Protein AF-A0A645CKH0-F1 (afdb_monomer)

Foldseek 3Di:
DLVVVCVVQPPNDFFEAEAEFWEKEWAFAADPVPRDTDDTDIATDHGDDCQAPNVVVVVVVPQKDKFQLVVQCVDVVSVVVLQFFGWGFQDDRYDHNDRVVGTDGDRRVVRGRMYIYHHYDYYDDDDDD

Organism: NCBI:txid1076179

InterPro domains:
  IPR007815 Erythromycin esterase [PF05139] (1-121)

Structure (mmCIF, N/CA/C/O backbone):
data_AF-A0A645CKH0-F1
#
_entry.id   AF-A0A645CKH0-F1
#
loop_
_atom_site.group_PDB
_atom_site.id
_atom_site.type_symbol
_atom_site.label_atom_id
_atom_site.label_alt_id
_atom_site.label_comp_id
_atom_site.label_asym_id
_atom_site.label_entity_id
_atom_site.label_seq_id
_atom_site.pdbx_PDB_ins_code
_atom_site.Cartn_x
_atom_site.Cartn_y
_atom_site.Cartn_z
_atom_site.occupancy
_atom_site.B_iso_or_equiv
_atom_site.auth_seq_id
_atom_site.auth_comp_id
_atom_site.auth_asym_id
_atom_site.auth_atom_id
_atom_site.pdbx_PDB_model_num
ATOM 1 N N . MET A 1 1 ? -14.171 -6.991 -7.971 1.00 86.50 1 MET A N 1
ATOM 2 C CA . MET A 1 1 ? -14.507 -8.264 -7.284 1.00 86.50 1 MET A CA 1
ATOM 3 C C . MET A 1 1 ? -14.814 -8.077 -5.799 1.00 86.50 1 MET A C 1
ATOM 5 O O . MET A 1 1 ? -15.857 -8.560 -5.378 1.00 86.50 1 MET A O 1
ATOM 9 N N . GLY A 1 2 ? -14.000 -7.339 -5.030 1.00 93.88 2 GLY A N 1
ATOM 10 C CA . GLY A 1 2 ? -14.203 -7.145 -3.580 1.00 93.88 2 GLY A CA 1
ATOM 11 C C . GLY A 1 2 ? -15.611 -6.700 -3.152 1.00 93.88 2 GLY A C 1
ATOM 12 O O . GLY A 1 2 ? -16.169 -7.289 -2.236 1.00 93.88 2 GLY A O 1
ATOM 13 N N . GLY A 1 3 ? -16.241 -5.756 -3.867 1.00 93.94 3 GLY A N 1
ATOM 14 C CA . GLY A 1 3 ? -17.613 -5.318 -3.554 1.00 93.94 3 GLY A CA 1
ATOM 15 C C . GLY A 1 3 ? -18.645 -6.455 -3.564 1.00 93.94 3 GLY A C 1
ATOM 16 O O . GLY A 1 3 ? -19.371 -6.632 -2.596 1.00 93.94 3 GLY A O 1
ATOM 17 N N . ARG A 1 4 ? -18.630 -7.313 -4.595 1.00 97.19 4 ARG A N 1
ATOM 18 C CA . ARG A 1 4 ? -19.527 -8.484 -4.676 1.00 97.19 4 ARG A CA 1
ATOM 19 C C . ARG A 1 4 ? -19.249 -9.508 -3.572 1.00 97.19 4 ARG A C 1
ATOM 21 O O . ARG A 1 4 ? -20.176 -10.142 -3.082 1.00 97.19 4 ARG A O 1
ATOM 28 N N . LEU A 1 5 ? -17.982 -9.674 -3.181 1.00 97.50 5 LEU A N 1
ATOM 29 C CA . LEU A 1 5 ? -17.611 -10.541 -2.058 1.00 97.50 5 LEU A CA 1
ATOM 30 C C . LEU A 1 5 ? -18.130 -9.977 -0.731 1.00 97.50 5 LEU A C 1
ATOM 32 O O . LEU A 1 5 ? -18.636 -10.740 0.089 1.00 97.50 5 LEU A O 1
ATOM 36 N N . LYS A 1 6 ? -18.068 -8.653 -0.537 1.00 96.12 6 LYS A N 1
ATOM 37 C CA . LYS A 1 6 ? -18.656 -7.995 0.635 1.00 96.12 6 LYS A CA 1
ATOM 38 C C . LYS A 1 6 ? -20.173 -8.157 0.664 1.00 96.12 6 LYS A C 1
ATOM 40 O O . LYS A 1 6 ? -20.697 -8.487 1.722 1.00 96.12 6 LYS A O 1
ATOM 45 N N . ASP A 1 7 ? -20.852 -8.014 -0.475 1.00 96.38 7 ASP A N 1
ATOM 46 C CA . ASP A 1 7 ? -22.302 -8.234 -0.577 1.00 96.38 7 ASP A CA 1
ATOM 47 C C . ASP A 1 7 ? -22.686 -9.672 -0.188 1.00 96.38 7 ASP A C 1
ATOM 49 O O . ASP A 1 7 ? -23.636 -9.886 0.561 1.00 96.38 7 ASP A O 1
ATOM 53 N N . LEU A 1 8 ? -21.930 -10.664 -0.673 1.00 98.06 8 LEU A N 1
ATOM 54 C CA . LEU A 1 8 ? -22.228 -12.083 -0.464 1.00 98.06 8 LEU A CA 1
ATOM 55 C C . LEU A 1 8 ? -21.925 -12.562 0.963 1.00 98.06 8 LEU A C 1
ATOM 57 O O . LEU A 1 8 ? -22.684 -13.341 1.538 1.00 98.06 8 LEU A O 1
ATOM 61 N N . TYR A 1 9 ? -20.795 -12.136 1.527 1.00 97.69 9 TYR A N 1
ATOM 62 C CA . TYR A 1 9 ? -20.272 -12.684 2.781 1.00 97.69 9 TYR A CA 1
ATOM 63 C C . TYR A 1 9 ? -20.410 -11.733 3.977 1.00 97.69 9 TYR A C 1
ATOM 65 O O . TYR A 1 9 ? -20.242 -12.164 5.121 1.00 97.69 9 TYR A O 1
ATOM 73 N N . GLY A 1 10 ? -20.726 -10.456 3.748 1.00 95.25 10 GLY A N 1
ATOM 74 C CA . GLY A 1 10 ? -20.938 -9.457 4.791 1.00 95.25 10 GLY A CA 1
ATOM 75 C C . GLY A 1 10 ? -19.768 -9.379 5.772 1.00 95.25 10 GLY A C 1
ATOM 76 O O . GLY A 1 10 ? -18.621 -9.147 5.392 1.00 95.25 10 GLY A O 1
ATOM 77 N N . SER A 1 11 ? -20.055 -9.606 7.056 1.00 95.12 11 SER A N 1
ATOM 78 C CA . SER A 1 11 ? -19.061 -9.586 8.137 1.00 95.12 11 SER A CA 1
ATOM 79 C C . SER A 1 11 ? -18.066 -10.751 8.112 1.00 95.12 11 SER A C 1
ATOM 81 O O . SER A 1 11 ? -17.062 -10.688 8.817 1.00 95.12 11 SER A O 1
ATOM 83 N N . LYS A 1 12 ? -18.313 -11.800 7.314 1.00 97.56 12 LYS A N 1
ATOM 84 C CA . LYS A 1 12 ? -17.372 -12.918 7.127 1.00 97.56 12 LYS A CA 1
ATOM 85 C C . LYS A 1 12 ? -16.272 -12.598 6.112 1.00 97.56 12 LYS A C 1
ATOM 87 O O . LYS A 1 12 ? -15.311 -13.353 6.016 1.00 97.56 12 LYS A O 1
ATOM 92 N N . TYR A 1 13 ? -16.409 -11.507 5.356 1.00 97.75 13 TYR A N 1
ATOM 93 C CA . TYR A 1 13 ? -15.385 -11.023 4.436 1.00 97.75 13 TYR A CA 1
ATOM 94 C C . TYR A 1 13 ? -14.661 -9.817 5.031 1.00 97.75 13 TYR A C 1
ATOM 96 O O . TYR A 1 13 ? -15.285 -8.803 5.366 1.00 97.75 13 TYR A O 1
ATOM 104 N N . TYR A 1 14 ? -13.341 -9.957 5.145 1.00 97.75 14 TYR A N 1
ATOM 105 C CA . TYR A 1 14 ? -12.427 -8.938 5.645 1.00 97.75 14 TYR A CA 1
ATOM 106 C C . TYR A 1 14 ? -11.468 -8.541 4.518 1.00 97.75 14 TYR A C 1
ATOM 108 O O . TYR A 1 14 ? -10.657 -9.352 4.071 1.00 97.75 14 TYR A O 1
ATOM 116 N N . SER A 1 15 ? -11.594 -7.310 4.030 1.00 97.88 15 SER A N 1
ATOM 117 C CA . SER A 1 15 ? -10.775 -6.765 2.947 1.00 97.88 15 SER A CA 1
ATOM 118 C C . SER A 1 15 ? -9.516 -6.113 3.517 1.00 97.88 15 SER A C 1
ATOM 120 O O . SER A 1 15 ? -9.608 -5.241 4.381 1.00 97.88 15 SER A O 1
ATOM 122 N N . ILE A 1 16 ? -8.343 -6.524 3.035 1.00 98.12 16 ILE A N 1
ATOM 123 C CA . ILE A 1 16 ? -7.052 -5.946 3.425 1.00 98.12 16 ILE A CA 1
ATOM 124 C C . ILE A 1 16 ? -6.479 -5.216 2.218 1.00 98.12 16 ILE A C 1
ATOM 126 O O . ILE A 1 16 ? -6.226 -5.835 1.186 1.00 98.12 16 ILE A O 1
ATOM 130 N N . GLY A 1 17 ? -6.283 -3.909 2.357 1.00 97.12 17 GLY A N 1
ATOM 131 C CA . GLY A 1 17 ? -5.542 -3.118 1.384 1.00 97.12 17 GLY A CA 1
ATOM 132 C C . GLY A 1 17 ? -4.035 -3.212 1.617 1.00 97.12 17 GLY A C 1
ATOM 133 O O . GLY A 1 17 ? -3.572 -3.605 2.692 1.00 97.12 17 GLY A O 1
ATOM 134 N N . PHE A 1 18 ? -3.271 -2.795 0.618 1.00 97.25 18 PHE A N 1
ATOM 135 C CA . PHE A 1 18 ? -1.819 -2.728 0.672 1.00 97.25 18 PHE A CA 1
ATOM 136 C C . PHE A 1 18 ? -1.357 -1.340 0.246 1.00 97.25 18 PHE A C 1
ATOM 138 O O . PHE A 1 18 ? -1.920 -0.767 -0.682 1.00 97.25 18 PHE A O 1
ATOM 145 N N . GLU A 1 19 ? -0.351 -0.809 0.930 1.00 97.56 19 GLU A N 1
ATOM 146 C CA . GLU A 1 19 ? 0.228 0.491 0.619 1.00 97.56 19 GLU A CA 1
ATOM 147 C C . GLU A 1 19 ? 1.728 0.499 0.936 1.00 97.56 19 GLU A C 1
ATOM 149 O O . GLU A 1 19 ? 2.175 -0.150 1.887 1.00 97.56 19 GLU A O 1
ATOM 154 N N . PHE A 1 20 ? 2.515 1.247 0.165 1.00 97.88 20 PHE A N 1
ATOM 155 C CA . PHE A 1 20 ? 3.950 1.391 0.409 1.00 97.88 20 PHE A CA 1
ATOM 156 C C . PHE A 1 20 ? 4.450 2.810 0.145 1.00 97.88 20 PHE A C 1
ATOM 158 O O . PHE A 1 20 ? 3.830 3.561 -0.600 1.00 97.88 20 PHE A O 1
ATOM 165 N N . TYR A 1 21 ? 5.560 3.195 0.781 1.00 98.06 21 TYR A N 1
ATOM 166 C CA . TYR A 1 21 ? 6.108 4.554 0.666 1.00 98.06 21 TYR A CA 1
ATOM 167 C C . TYR A 1 21 ? 7.299 4.678 -0.287 1.00 98.06 21 TYR A C 1
ATOM 169 O O . TYR A 1 21 ? 7.409 5.641 -1.036 1.00 98.06 21 TYR A O 1
ATOM 177 N N . SER A 1 22 ? 8.229 3.740 -0.270 1.00 98.06 22 SER A N 1
ATOM 178 C CA . SER A 1 22 ? 9.312 3.698 -1.244 1.00 98.06 22 SER A CA 1
ATOM 179 C C . SER A 1 22 ? 9.648 2.260 -1.582 1.00 98.06 22 SER A C 1
ATOM 181 O O . SER A 1 22 ? 9.099 1.316 -1.004 1.00 98.06 22 SER A O 1
ATOM 183 N N . GLY A 1 23 ? 10.542 2.079 -2.541 1.00 97.38 23 GLY A N 1
ATOM 184 C CA . GLY A 1 23 ? 11.041 0.769 -2.906 1.00 97.38 23 GLY A CA 1
ATOM 185 C C . GLY A 1 23 ? 10.879 0.459 -4.376 1.00 97.38 23 GLY A C 1
ATOM 186 O O . GLY A 1 23 ? 10.647 1.341 -5.201 1.00 97.38 23 GLY A O 1
ATOM 187 N N . SER A 1 24 ? 11.058 -0.817 -4.693 1.00 97.62 24 SER A N 1
ATOM 188 C CA . SER A 1 24 ? 11.047 -1.311 -6.064 1.00 97.62 24 SER A CA 1
ATOM 189 C C . SER A 1 24 ? 9.995 -2.388 -6.278 1.00 97.62 24 SER A C 1
ATOM 191 O O . SER A 1 24 ? 9.649 -3.133 -5.365 1.00 97.62 24 SER A O 1
ATOM 193 N N . PHE A 1 25 ? 9.501 -2.480 -7.507 1.00 97.12 25 PHE A N 1
ATOM 194 C CA . PHE A 1 25 ? 8.544 -3.489 -7.947 1.00 97.12 25 PHE A CA 1
ATOM 195 C C . PHE A 1 25 ? 8.759 -3.804 -9.429 1.00 97.12 25 PHE A C 1
ATOM 197 O O . PHE A 1 25 ? 9.327 -3.002 -10.170 1.00 97.12 25 PHE A O 1
ATOM 204 N N . ASN A 1 26 ? 8.298 -4.974 -9.867 1.00 96.94 26 ASN A N 1
ATOM 205 C CA . ASN A 1 26 ? 8.305 -5.340 -11.281 1.00 96.94 26 ASN A CA 1
ATOM 206 C C . ASN A 1 26 ? 6.947 -5.013 -11.900 1.00 96.94 26 ASN A C 1
ATOM 208 O O . ASN A 1 26 ? 5.915 -5.360 -11.324 1.00 96.94 26 ASN A O 1
ATOM 212 N N . ALA A 1 27 ? 6.946 -4.395 -13.078 1.00 96.00 27 ALA A N 1
ATOM 213 C CA . ALA A 1 27 ? 5.733 -4.157 -13.852 1.00 96.00 27 ALA A CA 1
ATOM 214 C C . ALA A 1 27 ? 6.027 -4.170 -15.355 1.00 96.00 27 ALA A C 1
ATOM 216 O O . ALA A 1 27 ? 7.160 -3.983 -15.799 1.00 96.00 27 ALA A O 1
ATOM 217 N N . LEU A 1 28 ? 4.986 -4.387 -16.154 1.00 95.44 28 LEU A N 1
ATOM 218 C CA . LEU A 1 28 ? 5.058 -4.243 -17.598 1.00 95.44 28 LEU A CA 1
ATOM 219 C C . LEU A 1 28 ? 5.143 -2.760 -17.949 1.00 95.44 28 LEU A C 1
ATOM 221 O O . LEU A 1 28 ? 4.235 -1.977 -17.652 1.00 95.44 28 LEU A O 1
ATOM 225 N N . LYS A 1 29 ? 6.231 -2.386 -18.613 1.00 94.06 29 LYS A N 1
ATOM 226 C CA . LYS A 1 29 ? 6.371 -1.078 -19.229 1.00 94.06 29 LYS A CA 1
ATOM 227 C C . LYS A 1 29 ? 5.499 -1.028 -20.474 1.00 94.06 29 LYS A C 1
ATOM 229 O O . LYS A 1 29 ? 5.621 -1.883 -21.353 1.00 94.06 29 LYS A O 1
ATOM 234 N N . ILE A 1 30 ? 4.642 -0.019 -20.553 1.00 90.06 30 ILE A N 1
ATOM 235 C CA . ILE A 1 30 ? 3.761 0.210 -21.701 1.00 90.06 30 ILE A CA 1
ATOM 236 C C . ILE A 1 30 ? 4.206 1.443 -22.485 1.00 90.06 30 ILE A C 1
ATOM 238 O O . ILE A 1 30 ? 4.632 2.438 -21.899 1.00 90.06 30 ILE A O 1
ATOM 242 N N . ASP A 1 31 ? 4.104 1.376 -23.810 1.00 85.75 31 ASP A N 1
ATOM 243 C CA . ASP A 1 31 ? 4.206 2.551 -24.671 1.00 85.75 31 ASP A CA 1
ATOM 244 C C . ASP A 1 31 ? 2.912 3.371 -24.535 1.00 85.75 31 ASP A C 1
ATOM 246 O O . ASP A 1 31 ? 1.847 2.877 -24.911 1.00 85.75 31 ASP A O 1
ATOM 250 N N . PRO A 1 32 ? 2.959 4.613 -24.028 1.00 82.31 32 PRO A N 1
ATOM 251 C CA . PRO A 1 32 ? 1.757 5.421 -23.859 1.00 82.31 32 PRO A CA 1
ATOM 252 C C . PRO A 1 32 ? 1.074 5.789 -25.187 1.00 82.31 32 PRO A C 1
ATOM 254 O O . PRO A 1 32 ? -0.121 6.075 -25.180 1.00 82.31 32 PRO A O 1
ATOM 257 N N . ALA A 1 33 ? 1.787 5.784 -26.320 1.00 87.12 33 ALA A N 1
ATOM 258 C CA . ALA A 1 33 ? 1.214 6.127 -27.621 1.00 87.12 33 ALA A CA 1
ATOM 259 C C . ALA A 1 33 ? 0.432 4.963 -28.248 1.00 87.12 33 ALA A C 1
ATOM 261 O O . ALA A 1 33 ? -0.580 5.182 -28.913 1.00 87.12 33 ALA A O 1
ATOM 262 N N . THR A 1 34 ? 0.895 3.728 -28.046 1.00 89.44 34 THR A N 1
ATOM 263 C CA . THR A 1 34 ? 0.332 2.528 -28.693 1.00 89.44 34 THR A CA 1
ATOM 264 C C . THR A 1 34 ? -0.351 1.572 -27.718 1.00 89.44 34 THR A C 1
ATOM 266 O O . THR A 1 34 ? -0.959 0.591 -28.144 1.00 89.44 34 THR A O 1
ATOM 269 N N . ASN A 1 35 ? -0.237 1.832 -26.413 1.00 83.62 35 ASN A N 1
ATOM 270 C CA . ASN A 1 35 ? -0.663 0.960 -25.318 1.00 83.62 35 ASN A CA 1
ATOM 271 C C . ASN A 1 35 ? -0.087 -0.470 -25.401 1.00 83.62 35 ASN A C 1
ATOM 273 O O . ASN A 1 35 ? -0.651 -1.416 -24.852 1.00 83.62 35 ASN A O 1
ATOM 277 N N . SER A 1 36 ? 1.027 -0.641 -26.118 1.00 89.38 36 SER A N 1
ATOM 278 C CA . SER A 1 36 ? 1.683 -1.935 -26.302 1.00 89.38 36 SER A CA 1
ATOM 279 C C . SER A 1 36 ? 2.697 -2.189 -25.191 1.00 89.38 36 SER A C 1
ATOM 281 O O . SER A 1 36 ? 3.363 -1.268 -24.717 1.00 89.38 36 SER A O 1
ATOM 283 N N . VAL A 1 37 ? 2.825 -3.451 -24.779 1.00 92.19 37 VAL A N 1
ATOM 284 C CA . VAL A 1 37 ? 3.835 -3.877 -23.803 1.00 92.19 37 VAL A CA 1
ATOM 285 C C . VAL A 1 37 ? 5.212 -3.836 -24.460 1.00 92.19 37 VAL A C 1
ATOM 287 O O . VAL A 1 37 ? 5.421 -4.450 -25.503 1.00 92.19 37 VAL A O 1
ATOM 290 N N . ILE A 1 38 ? 6.145 -3.126 -23.830 1.00 91.94 38 ILE A N 1
ATOM 291 C CA . ILE A 1 38 ? 7.535 -3.006 -24.274 1.00 91.94 38 ILE A CA 1
ATOM 292 C C . ILE A 1 38 ? 8.384 -4.100 -23.620 1.00 91.9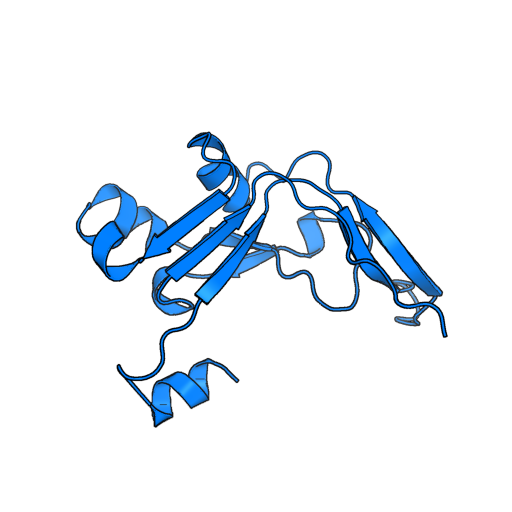4 38 ILE A C 1
ATOM 294 O O . ILE A 1 38 ? 9.084 -4.843 -24.303 1.00 91.94 38 ILE A O 1
ATOM 298 N N . SER A 1 39 ? 8.330 -4.192 -22.291 1.00 93.06 39 SER A N 1
ATOM 299 C CA . SER A 1 39 ? 9.183 -5.074 -21.489 1.00 93.06 39 SER A CA 1
ATOM 300 C C . SER A 1 39 ? 8.619 -5.269 -20.080 1.00 93.06 39 SER A C 1
ATOM 302 O O . SER A 1 39 ? 7.737 -4.528 -19.642 1.00 93.06 39 SER A O 1
ATOM 304 N N . LEU A 1 40 ? 9.131 -6.272 -19.364 1.00 94.00 40 LEU A N 1
ATOM 305 C CA . LEU A 1 40 ? 8.995 -6.374 -17.913 1.00 94.00 40 LEU A CA 1
ATOM 306 C C . LEU A 1 40 ? 10.196 -5.672 -17.275 1.00 94.00 40 LEU A C 1
ATOM 308 O O . LEU A 1 40 ? 11.316 -6.173 -17.374 1.00 94.00 40 LEU A O 1
ATOM 312 N N . ASP A 1 41 ? 9.950 -4.547 -16.610 1.00 95.69 41 ASP A N 1
ATOM 313 C CA . ASP A 1 41 ? 10.998 -3.719 -16.018 1.00 95.69 41 ASP A CA 1
ATOM 314 C C . ASP A 1 41 ? 10.860 -3.673 -14.493 1.00 95.69 41 ASP A C 1
ATOM 316 O O . ASP A 1 41 ? 9.765 -3.778 -13.929 1.00 95.69 41 ASP A O 1
ATOM 320 N N . LYS A 1 42 ? 11.999 -3.451 -13.831 1.00 96.19 42 LYS A N 1
ATOM 321 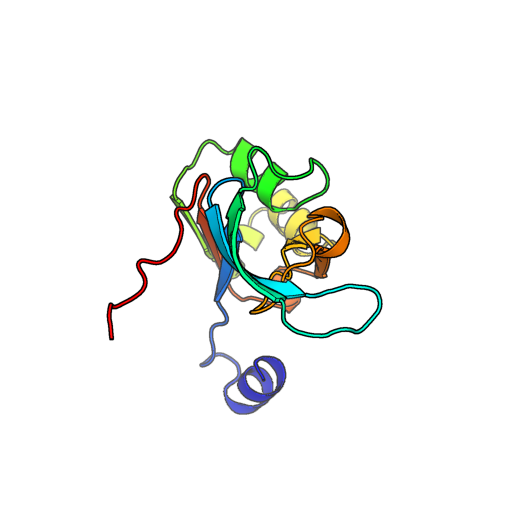C CA . LYS A 1 42 ? 12.029 -3.003 -12.442 1.00 96.19 42 LYS A CA 1
ATOM 322 C C . LYS A 1 42 ? 11.810 -1.495 -12.406 1.00 96.19 42 LYS A C 1
ATOM 324 O O . LYS A 1 42 ? 12.585 -0.744 -12.998 1.00 96.19 42 LYS A O 1
ATOM 329 N N . PHE A 1 43 ? 10.819 -1.064 -11.641 1.00 96.62 43 PHE A N 1
ATOM 330 C CA . PHE A 1 43 ? 10.593 0.336 -11.312 1.00 96.62 43 PHE A CA 1
ATOM 331 C C . PHE A 1 43 ? 10.946 0.602 -9.858 1.00 96.62 43 PHE A C 1
ATOM 333 O O . PHE A 1 43 ? 10.827 -0.284 -9.012 1.00 96.62 43 PHE A O 1
ATOM 340 N 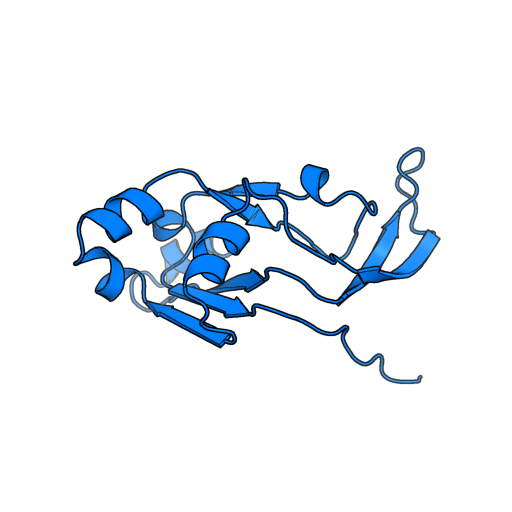N . THR A 1 44 ? 11.357 1.835 -9.579 1.00 97.12 44 THR A N 1
ATOM 341 C CA . THR A 1 44 ? 11.725 2.284 -8.239 1.00 97.12 44 THR A CA 1
ATOM 342 C C . THR A 1 44 ? 11.026 3.605 -7.945 1.00 97.12 44 THR A C 1
ATOM 344 O O . THR A 1 44 ? 11.096 4.539 -8.743 1.00 97.12 44 THR A O 1
ATOM 347 N N . ILE A 1 45 ? 10.356 3.673 -6.796 1.00 96.38 45 ILE A N 1
ATOM 348 C CA . ILE A 1 45 ? 9.869 4.909 -6.184 1.00 96.38 45 ILE A CA 1
ATOM 349 C C . ILE A 1 45 ? 10.816 5.217 -5.025 1.00 96.38 45 ILE A C 1
ATOM 351 O O . ILE A 1 45 ? 10.795 4.538 -4.000 1.00 96.38 45 ILE A O 1
ATOM 355 N N . GLU A 1 46 ? 11.670 6.226 -5.189 1.00 95.62 46 GLU A N 1
ATOM 356 C CA . GLU A 1 46 ? 12.638 6.631 -4.155 1.00 95.62 46 GLU A CA 1
ATOM 357 C C . GLU A 1 46 ? 11.938 7.223 -2.926 1.00 95.62 46 GLU 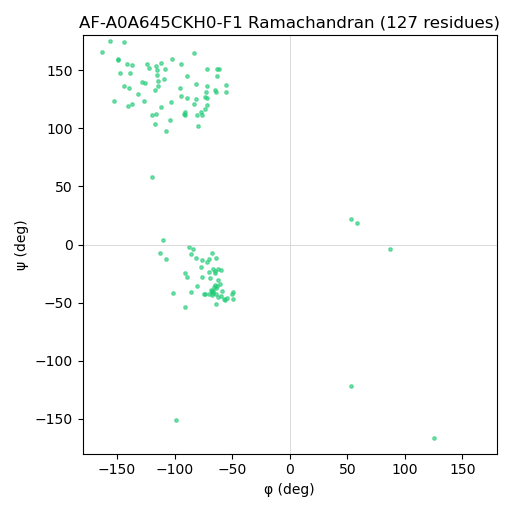A C 1
ATOM 359 O O . GLU A 1 46 ? 12.294 6.957 -1.776 1.00 95.62 46 GLU A O 1
ATOM 364 N N . LYS A 1 47 ? 10.907 8.030 -3.178 1.00 94.94 47 LYS A N 1
ATOM 365 C CA . LYS A 1 47 ? 10.108 8.706 -2.164 1.00 94.94 47 LYS A CA 1
ATOM 366 C C . LYS A 1 47 ? 8.713 8.941 -2.726 1.00 94.94 47 LYS A C 1
ATOM 368 O O . LYS A 1 47 ? 8.601 9.614 -3.746 1.00 94.94 47 LYS A O 1
ATOM 373 N N . CYS A 1 48 ? 7.687 8.448 -2.039 1.00 93.75 48 CYS A N 1
ATOM 374 C CA . CYS A 1 48 ? 6.311 8.686 -2.455 1.00 93.75 48 CYS A CA 1
ATOM 375 C C . CYS A 1 48 ? 5.956 10.179 -2.463 1.00 93.75 48 CYS A C 1
ATOM 377 O O . CYS A 1 48 ? 6.461 10.970 -1.651 1.00 93.75 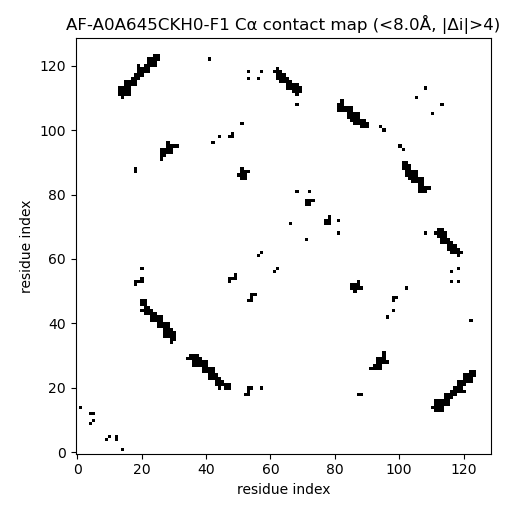48 CYS A O 1
ATOM 379 N N . ASN A 1 49 ? 5.025 10.552 -3.339 1.00 93.19 49 ASN A N 1
ATOM 380 C CA . ASN A 1 49 ? 4.415 11.875 -3.357 1.00 93.19 49 ASN A CA 1
ATOM 381 C C . ASN A 1 49 ? 3.794 12.234 -1.989 1.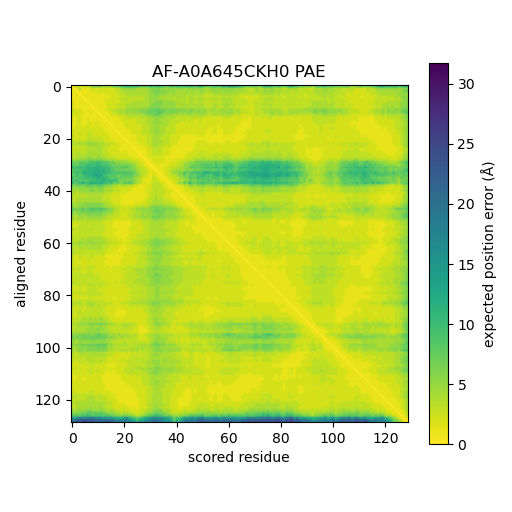00 93.19 49 ASN A C 1
ATOM 383 O O . ASN A 1 49 ? 3.085 11.445 -1.361 1.00 93.19 49 ASN A O 1
ATOM 387 N N . GLU A 1 50 ? 3.988 13.471 -1.526 1.00 93.75 50 GLU A N 1
ATOM 388 C CA . GLU A 1 50 ? 3.486 13.946 -0.223 1.00 93.75 50 GLU A CA 1
ATOM 389 C C . GLU A 1 50 ? 1.953 13.933 -0.103 1.00 93.75 50 GLU A C 1
ATOM 391 O O . GLU A 1 50 ? 1.414 13.903 1.005 1.00 93.75 50 GLU A O 1
ATOM 396 N N . LYS A 1 51 ? 1.237 13.937 -1.232 1.00 91.75 51 LYS A N 1
ATOM 397 C CA . LYS A 1 51 ? -0.230 13.843 -1.273 1.00 91.75 51 LYS A CA 1
ATOM 398 C C . LYS A 1 51 ? -0.748 12.423 -1.044 1.00 91.75 51 LYS A C 1
ATOM 400 O O . LYS A 1 51 ? -1.933 12.269 -0.736 1.00 91.75 51 LYS A O 1
ATOM 405 N N . ALA A 1 52 ? 0.098 11.411 -1.221 1.00 95.00 52 ALA A N 1
ATOM 406 C CA . ALA A 1 52 ? -0.289 10.020 -1.087 1.00 95.00 52 ALA A CA 1
ATOM 407 C C . ALA A 1 52 ? -0.536 9.639 0.374 1.00 95.00 52 ALA A C 1
ATOM 409 O O . ALA A 1 52 ? 0.093 10.148 1.307 1.00 95.00 52 ALA A O 1
ATOM 410 N N . PHE A 1 53 ? -1.421 8.671 0.581 1.00 97.06 53 PHE A N 1
ATOM 411 C CA . PHE A 1 53 ? -1.718 8.142 1.902 1.00 97.06 53 PHE A CA 1
ATOM 412 C C . PHE A 1 53 ? -0.489 7.484 2.534 1.00 97.06 53 PHE A C 1
ATOM 414 O O . PHE A 1 53 ? -0.248 7.651 3.730 1.00 97.06 53 PHE A O 1
ATOM 421 N N . ALA A 1 54 ? 0.334 6.831 1.711 1.00 97.38 54 ALA A N 1
ATOM 422 C CA . ALA A 1 54 ? 1.637 6.294 2.080 1.00 97.38 54 ALA A CA 1
ATOM 423 C C . ALA A 1 54 ? 2.526 7.310 2.818 1.00 97.38 54 ALA A C 1
ATOM 425 O O . ALA A 1 54 ? 3.147 6.960 3.818 1.00 97.38 54 ALA A O 1
ATOM 426 N N . SER A 1 55 ? 2.543 8.577 2.391 1.00 97.00 55 SER A N 1
ATOM 427 C CA . SER A 1 55 ? 3.322 9.639 3.047 1.00 97.00 55 SER A CA 1
ATOM 428 C C . SER A 1 55 ? 2.819 9.944 4.460 1.00 97.00 55 SER A C 1
ATOM 430 O O . SER A 1 55 ? 3.613 10.160 5.376 1.00 97.00 55 SER A O 1
ATOM 432 N N . VAL A 1 56 ? 1.501 9.889 4.681 1.00 96.06 56 VAL A N 1
ATOM 433 C CA . VAL A 1 56 ? 0.908 10.034 6.021 1.00 96.06 56 VAL A CA 1
ATOM 434 C C . VAL A 1 56 ? 1.281 8.852 6.916 1.00 96.06 56 VAL A C 1
ATOM 436 O O . VAL A 1 56 ? 1.602 9.049 8.087 1.00 96.06 56 VAL A O 1
ATOM 439 N N . LEU A 1 57 ? 1.257 7.633 6.373 1.00 97.12 57 LEU A N 1
ATOM 440 C CA . LEU A 1 57 ? 1.607 6.413 7.103 1.00 97.12 57 LEU A CA 1
ATOM 441 C C . LEU A 1 57 ? 3.102 6.364 7.440 1.00 97.12 57 LEU A C 1
ATOM 443 O O . LEU A 1 57 ? 3.463 6.020 8.565 1.00 97.12 57 LEU A O 1
ATOM 447 N N . ASN A 1 58 ? 3.966 6.798 6.523 1.00 97.81 58 ASN A N 1
ATOM 448 C CA . ASN A 1 58 ? 5.410 6.843 6.730 1.00 97.81 58 ASN A CA 1
ATOM 449 C C . ASN A 1 58 ? 5.819 7.785 7.877 1.00 97.81 58 ASN A C 1
ATOM 451 O O . ASN A 1 58 ? 6.771 7.497 8.598 1.00 97.81 58 ASN A O 1
ATOM 455 N N . ASN A 1 59 ? 5.054 8.854 8.128 1.00 96.25 59 ASN A N 1
ATOM 456 C CA . ASN A 1 59 ? 5.289 9.770 9.256 1.00 96.25 59 ASN A CA 1
ATOM 457 C C . ASN A 1 59 ? 5.121 9.116 10.639 1.00 96.25 59 ASN A C 1
ATOM 459 O O . ASN A 1 59 ? 5.475 9.721 11.650 1.00 96.25 59 ASN A O 1
ATOM 463 N N . THR A 1 60 ? 4.575 7.900 10.713 1.00 95.81 60 THR A N 1
ATOM 464 C CA . THR A 1 60 ? 4.535 7.127 11.963 1.00 95.81 60 THR A CA 1
ATOM 465 C C . THR A 1 60 ? 5.889 6.511 12.323 1.00 95.81 60 THR A C 1
ATOM 467 O O . THR A 1 60 ? 6.054 6.043 13.447 1.00 95.81 60 THR A O 1
ATOM 470 N N . SER A 1 61 ? 6.844 6.488 11.384 1.00 96.94 61 SER A N 1
ATOM 471 C CA . SER A 1 61 ? 8.140 5.808 11.508 1.00 96.94 61 SER A CA 1
ATOM 472 C C . SER A 1 61 ? 8.035 4.299 11.774 1.00 96.94 61 SER A C 1
ATOM 474 O O . SER A 1 61 ? 9.000 3.678 12.220 1.00 96.94 61 SER A O 1
ATOM 476 N N . ILE A 1 62 ? 6.876 3.693 11.493 1.00 97.75 62 ILE A N 1
ATOM 477 C CA . ILE A 1 62 ? 6.657 2.247 11.569 1.00 97.75 62 ILE A CA 1
ATOM 478 C C . ILE A 1 62 ? 6.964 1.650 10.186 1.00 97.75 62 ILE A C 1
ATOM 480 O O . ILE A 1 62 ? 6.235 1.938 9.237 1.00 97.75 62 ILE A O 1
ATOM 484 N N . PRO A 1 63 ? 8.013 0.819 10.036 1.00 97.56 63 PRO A N 1
ATOM 485 C CA . PRO A 1 63 ? 8.449 0.345 8.721 1.00 97.56 63 PRO A CA 1
ATOM 486 C C . PRO A 1 63 ? 7.554 -0.747 8.125 1.00 97.56 63 PRO A C 1
ATOM 488 O O . PRO A 1 63 ? 7.456 -0.875 6.911 1.00 97.56 63 PRO A O 1
ATOM 491 N N . LEU A 1 64 ? 6.902 -1.539 8.972 1.00 98.31 64 LEU A N 1
ATOM 492 C CA . LEU A 1 64 ? 5.938 -2.560 8.582 1.00 98.31 64 LEU A CA 1
ATOM 493 C C . LEU A 1 64 ? 4.803 -2.523 9.593 1.00 98.31 64 LEU A C 1
ATOM 495 O O . LEU A 1 64 ? 5.027 -2.725 10.788 1.00 98.31 64 LEU A O 1
ATOM 499 N N . GLY A 1 65 ? 3.596 -2.245 9.121 1.00 97.31 65 GLY A N 1
ATOM 500 C CA . GLY A 1 65 ? 2.440 -2.066 9.984 1.00 97.31 65 GLY A CA 1
ATOM 501 C C . GLY A 1 65 ? 1.194 -2.712 9.412 1.00 97.31 65 GLY A C 1
ATOM 502 O O . GLY A 1 65 ? 0.990 -2.738 8.203 1.00 97.31 65 GLY A O 1
ATOM 503 N N . PHE A 1 66 ? 0.335 -3.188 10.307 1.00 98.25 66 PHE A N 1
ATOM 504 C CA . PHE A 1 66 ? -1.046 -3.516 9.992 1.00 98.25 66 PHE A CA 1
ATOM 505 C C . PHE A 1 66 ? -1.966 -2.616 10.811 1.00 98.25 66 PHE A C 1
ATOM 507 O O . PHE A 1 66 ? -1.775 -2.454 12.018 1.00 98.25 66 PHE A O 1
ATOM 514 N N . ILE A 1 67 ? -2.967 -2.037 10.155 1.00 97.44 67 ILE A N 1
ATOM 515 C CA . ILE A 1 67 ? -3.960 -1.177 10.789 1.00 97.44 67 ILE A CA 1
ATOM 516 C C . ILE A 1 67 ? -5.334 -1.812 10.592 1.00 97.44 67 ILE A C 1
ATOM 518 O O . ILE A 1 67 ? -5.856 -1.819 9.482 1.00 97.44 67 ILE A O 1
ATOM 522 N N . ASP A 1 68 ? -5.938 -2.297 11.678 1.00 98.31 68 ASP A N 1
ATOM 523 C CA . ASP A 1 68 ? -7.356 -2.671 11.701 1.00 98.31 68 ASP A CA 1
ATOM 524 C C . ASP A 1 68 ? -8.213 -1.401 11.784 1.00 98.31 68 ASP A C 1
ATOM 526 O O . ASP A 1 68 ? -8.212 -0.703 12.806 1.00 98.31 68 ASP A O 1
ATOM 530 N N . PHE A 1 69 ? -8.957 -1.077 10.724 1.00 97.81 69 PHE A N 1
ATOM 531 C CA . PHE A 1 69 ? -9.700 0.183 10.660 1.00 97.81 69 PHE A CA 1
ATOM 532 C C . PHE A 1 69 ? -10.862 0.224 11.646 1.00 97.81 69 PHE A C 1
ATOM 534 O O . PHE A 1 69 ? -11.172 1.300 12.158 1.00 97.81 69 PHE A O 1
ATOM 541 N N . LYS A 1 70 ? -11.457 -0.923 11.995 1.00 96.25 70 LYS A N 1
ATOM 542 C CA . LYS A 1 70 ? -12.526 -0.984 13.002 1.00 96.25 70 LYS A CA 1
ATOM 543 C C . LYS A 1 70 ? -12.034 -0.524 14.375 1.00 96.25 70 LYS A C 1
ATOM 545 O O . LYS A 1 70 ? -12.712 0.253 15.050 1.00 96.25 70 LYS A O 1
ATOM 550 N N . SER A 1 71 ? -10.861 -0.987 14.797 1.00 98.00 71 SER A N 1
ATOM 551 C CA . SER A 1 71 ? -10.253 -0.575 16.064 1.00 98.00 71 SER A CA 1
ATOM 552 C C . SER A 1 71 ? -9.674 0.834 15.980 1.00 98.00 71 SER A C 1
ATOM 554 O O . SER A 1 71 ? -9.899 1.637 16.886 1.00 98.00 71 SER A O 1
ATOM 556 N N . ALA A 1 72 ? -8.995 1.171 14.882 1.00 97.25 72 ALA A N 1
ATOM 557 C CA . ALA A 1 72 ? -8.371 2.477 14.687 1.00 97.25 72 ALA A CA 1
ATOM 558 C C . ALA A 1 72 ? -9.398 3.624 14.626 1.00 97.25 72 ALA A C 1
ATOM 560 O O . ALA A 1 72 ? -9.175 4.691 15.203 1.00 97.25 72 ALA A O 1
ATOM 561 N N . ALA A 1 73 ? -10.566 3.397 14.014 1.00 97.69 73 ALA A N 1
ATOM 562 C CA . ALA A 1 73 ? -11.649 4.377 13.920 1.00 97.69 73 ALA A CA 1
ATOM 563 C C . ALA A 1 73 ? -12.318 4.707 15.269 1.00 97.69 73 ALA A C 1
ATOM 565 O O . ALA A 1 73 ? -13.102 5.652 15.347 1.00 97.69 73 ALA A O 1
ATOM 566 N N . LYS A 1 74 ? -11.984 4.002 16.360 1.00 98.31 74 LYS A N 1
ATOM 567 C CA . LYS A 1 74 ? -12.374 4.431 17.715 1.00 98.31 74 LYS A CA 1
ATOM 568 C C . LYS A 1 74 ? -11.703 5.751 18.111 1.00 98.31 74 LYS A C 1
ATOM 570 O O . LYS A 1 74 ? -12.241 6.477 18.941 1.00 98.31 74 LYS A O 1
ATOM 575 N N . ASN A 1 75 ? -10.556 6.091 17.511 1.00 98.25 75 ASN A N 1
ATOM 576 C CA . ASN A 1 75 ? -9.951 7.412 17.647 1.00 98.25 75 ASN A CA 1
ATOM 577 C C . ASN A 1 75 ? -10.602 8.396 16.647 1.00 98.25 75 ASN A C 1
ATOM 579 O O . ASN A 1 75 ? -10.481 8.187 15.438 1.00 98.25 75 ASN A O 1
ATOM 583 N N . PRO A 1 76 ? -11.224 9.507 17.093 1.00 98.06 76 PRO A N 1
ATOM 584 C CA . PRO A 1 76 ? -11.940 10.424 16.200 1.00 98.06 76 PRO A CA 1
ATOM 585 C C . PRO A 1 76 ? -11.077 11.064 15.104 1.00 98.06 76 PRO A C 1
ATOM 587 O O . PRO A 1 76 ? -11.562 11.294 13.995 1.00 98.06 76 PRO A O 1
ATOM 590 N N . LYS A 1 77 ? -9.794 11.342 15.384 1.00 97.62 77 LYS A N 1
ATOM 591 C CA . LYS A 1 77 ? -8.875 11.930 14.395 1.00 97.62 77 LYS A CA 1
ATOM 592 C C . LYS A 1 77 ? -8.543 10.922 13.297 1.00 97.62 77 LYS A C 1
ATOM 594 O O . LYS A 1 77 ? -8.573 11.272 12.119 1.00 97.62 77 LYS A O 1
ATOM 599 N N . VAL A 1 78 ? -8.293 9.673 13.686 1.00 97.38 78 VAL A N 1
ATOM 600 C CA . VAL A 1 78 ? -8.033 8.576 12.746 1.00 97.38 78 VAL A CA 1
ATOM 601 C C . VAL A 1 78 ? -9.290 8.254 11.945 1.00 97.38 78 VAL A C 1
ATOM 603 O O . VAL A 1 78 ? -9.222 8.161 10.726 1.00 97.38 78 VAL A O 1
ATOM 606 N N . ASN A 1 79 ? -10.457 8.196 12.590 1.00 98.19 79 ASN A N 1
ATOM 607 C CA . ASN A 1 79 ? -11.727 8.000 11.896 1.00 98.19 79 ASN A CA 1
ATOM 608 C C . ASN A 1 79 ? -11.954 9.066 10.820 1.00 98.19 79 ASN A C 1
ATOM 610 O O . ASN A 1 79 ? -12.260 8.731 9.681 1.00 98.19 79 ASN A O 1
ATOM 614 N N . LYS A 1 80 ? -11.749 10.350 11.149 1.00 98.00 80 LYS A N 1
ATOM 615 C CA . LYS A 1 80 ? -11.874 11.453 10.185 1.00 98.00 80 LYS A CA 1
ATOM 616 C C . LYS A 1 80 ? -10.915 11.296 9.002 1.00 98.00 80 LYS A C 1
ATOM 618 O O . LYS A 1 80 ? -11.312 11.571 7.873 1.00 98.00 80 LYS A O 1
ATOM 623 N N . LEU A 1 81 ? -9.679 10.857 9.250 1.00 96.81 81 LEU A N 1
ATOM 624 C CA . LEU A 1 81 ? -8.692 10.595 8.203 1.00 96.81 81 LEU A CA 1
ATOM 625 C C . LEU A 1 81 ? -9.146 9.450 7.282 1.00 96.81 81 LEU A C 1
ATOM 627 O O . LEU A 1 81 ? -9.197 9.636 6.070 1.00 96.81 81 LEU A O 1
ATOM 631 N N . LEU A 1 82 ? -9.536 8.305 7.851 1.00 97.56 82 LEU A N 1
ATOM 632 C CA . LEU A 1 82 ? -9.964 7.113 7.105 1.00 97.56 82 LEU A CA 1
ATOM 633 C C . LEU A 1 82 ? -11.319 7.289 6.396 1.00 97.56 82 LEU A C 1
ATOM 635 O O . LEU A 1 82 ? -11.601 6.597 5.419 1.00 97.56 82 LEU A O 1
ATOM 639 N N . ASN A 1 83 ? -12.160 8.214 6.871 1.00 97.31 83 ASN A N 1
ATOM 640 C CA . ASN A 1 83 ? -13.416 8.598 6.224 1.00 97.31 83 ASN A CA 1
ATOM 641 C C . ASN A 1 83 ? -13.257 9.707 5.171 1.00 97.31 83 ASN A C 1
ATOM 643 O O . ASN A 1 83 ? -14.247 10.084 4.546 1.00 97.31 83 ASN A O 1
ATOM 647 N N . ARG A 1 84 ? -12.064 10.259 4.953 1.00 97.25 84 ARG A N 1
ATOM 648 C CA . ARG A 1 84 ? -11.821 11.193 3.847 1.00 97.25 84 ARG A CA 1
ATOM 649 C C . ARG A 1 84 ? -11.273 10.430 2.644 1.00 97.25 84 ARG A C 1
ATOM 651 O O . ARG A 1 84 ? -10.658 9.383 2.812 1.00 97.25 84 ARG A O 1
ATOM 658 N N . GLY A 1 85 ? -11.469 10.979 1.446 1.00 97.69 85 GLY A N 1
ATOM 659 C CA . GLY A 1 85 ? -10.695 10.563 0.281 1.00 97.69 85 GLY A CA 1
ATOM 660 C C . GLY A 1 85 ? -9.193 10.700 0.550 1.00 97.69 85 GLY A C 1
ATOM 661 O O . GLY A 1 85 ? -8.745 11.741 1.045 1.00 97.69 85 GLY A O 1
ATOM 662 N N . GLN A 1 86 ? -8.447 9.646 0.248 1.00 97.56 86 GLN A N 1
ATOM 663 C CA . GLN A 1 86 ? -6.992 9.583 0.288 1.00 97.56 86 GLN A CA 1
ATOM 664 C C . GLN A 1 86 ? -6.492 9.116 -1.078 1.00 97.56 86 GLN A C 1
ATOM 666 O O . GLN A 1 86 ? -7.100 8.233 -1.679 1.00 97.56 86 GLN A O 1
ATOM 671 N N . TYR A 1 87 ? -5.407 9.713 -1.566 1.00 97.44 87 TYR A N 1
ATOM 672 C CA . TYR A 1 87 ? -4.738 9.228 -2.768 1.00 97.44 87 TYR A CA 1
ATOM 673 C C . TYR A 1 87 ? -3.926 7.991 -2.400 1.00 97.44 87 TYR A C 1
A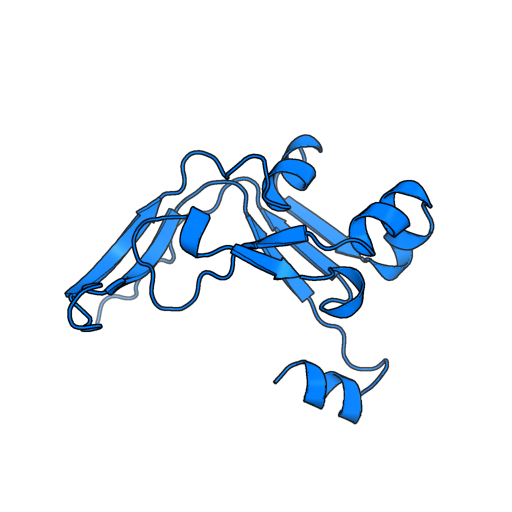TOM 675 O O . TYR A 1 87 ? -3.004 8.087 -1.595 1.00 97.44 87 TYR A O 1
ATOM 683 N N . MET A 1 88 ? -4.304 6.837 -2.932 1.00 97.06 88 MET A N 1
ATOM 684 C CA . MET A 1 88 ? -3.626 5.561 -2.702 1.00 97.06 88 MET A CA 1
ATOM 685 C C . MET A 1 88 ? -3.030 5.060 -4.010 1.00 97.06 88 MET A C 1
ATOM 687 O O . MET A 1 88 ? -3.573 5.362 -5.077 1.00 97.06 88 MET A O 1
ATOM 691 N N . HIS A 1 89 ? -1.926 4.317 -3.943 1.00 95.44 89 HIS A N 1
ATOM 692 C CA . HIS A 1 89 ? -1.341 3.744 -5.152 1.00 95.44 89 HIS A CA 1
ATOM 693 C C . HIS A 1 89 ? -2.303 2.735 -5.790 1.00 95.44 89 HIS A C 1
ATOM 695 O O . HIS A 1 89 ? -2.812 1.818 -5.148 1.00 95.44 89 HIS A O 1
ATOM 701 N N . PHE A 1 90 ? -2.498 2.883 -7.091 1.00 94.06 90 PHE A N 1
ATOM 702 C CA . PHE A 1 90 ? -3.222 1.980 -7.972 1.00 94.06 90 PHE A CA 1
ATOM 703 C C . PHE A 1 90 ? -2.267 1.472 -9.056 1.00 94.06 90 PHE A C 1
ATOM 705 O O . PHE A 1 90 ? -2.444 1.662 -10.259 1.00 94.06 90 PHE A O 1
ATOM 712 N N . ILE A 1 91 ? -1.188 0.846 -8.589 1.00 92.94 91 ILE A N 1
ATOM 713 C CA . ILE A 1 91 ? -0.163 0.244 -9.435 1.00 92.94 91 ILE A CA 1
ATOM 714 C C . ILE A 1 91 ? -0.551 -1.217 -9.666 1.00 92.94 91 ILE A C 1
ATOM 716 O O . ILE A 1 91 ? -0.578 -2.027 -8.739 1.00 92.94 91 ILE A O 1
ATOM 720 N N . GLY A 1 92 ? -0.901 -1.533 -10.912 1.00 90.12 92 GLY A N 1
ATOM 721 C CA . GLY A 1 92 ? -1.260 -2.880 -11.346 1.00 90.12 92 GLY A CA 1
ATOM 722 C C . GLY A 1 92 ? -0.105 -3.607 -12.033 1.00 90.12 92 GLY A C 1
ATOM 723 O O . GLY A 1 92 ? 1.068 -3.341 -11.792 1.00 90.12 92 GLY A O 1
ATOM 724 N N . ALA A 1 93 ? -0.450 -4.519 -12.945 1.00 92.44 93 ALA A N 1
ATOM 725 C CA . ALA A 1 93 ? 0.534 -5.261 -13.737 1.00 92.44 93 ALA A CA 1
ATOM 726 C C . ALA A 1 93 ? 1.324 -4.373 -14.715 1.00 92.44 93 ALA A C 1
ATOM 728 O O . ALA A 1 93 ? 2.396 -4.765 -15.164 1.00 92.44 93 ALA A O 1
ATOM 729 N N . THR A 1 94 ? 0.793 -3.200 -15.060 1.00 92.50 94 THR A N 1
ATOM 730 C CA . THR A 1 94 ? 1.394 -2.231 -15.981 1.00 92.50 94 THR A CA 1
ATOM 731 C C . THR A 1 94 ? 1.738 -0.944 -15.250 1.00 92.50 94 THR A C 1
ATOM 733 O O . THR A 1 94 ? 0.979 -0.509 -14.382 1.00 92.50 94 THR A O 1
ATOM 736 N N . TYR A 1 95 ? 2.827 -0.292 -15.653 1.00 91.94 95 TYR A N 1
ATOM 737 C CA . TYR A 1 95 ? 3.244 0.983 -15.081 1.00 91.94 95 TYR A CA 1
ATOM 738 C C . TYR A 1 95 ? 3.863 1.895 -16.146 1.00 91.94 95 TYR A C 1
ATOM 740 O O . TYR A 1 95 ? 4.657 1.455 -16.979 1.00 91.94 95 TYR A O 1
ATOM 748 N N . THR A 1 96 ? 3.492 3.178 -16.125 1.00 86.88 96 THR A N 1
ATOM 749 C CA . THR A 1 96 ? 3.950 4.184 -17.103 1.00 86.88 96 THR A CA 1
ATOM 750 C C . THR A 1 96 ? 5.284 4.826 -16.723 1.00 86.88 96 THR A C 1
ATOM 752 O O . THR A 1 96 ? 5.848 5.582 -17.510 1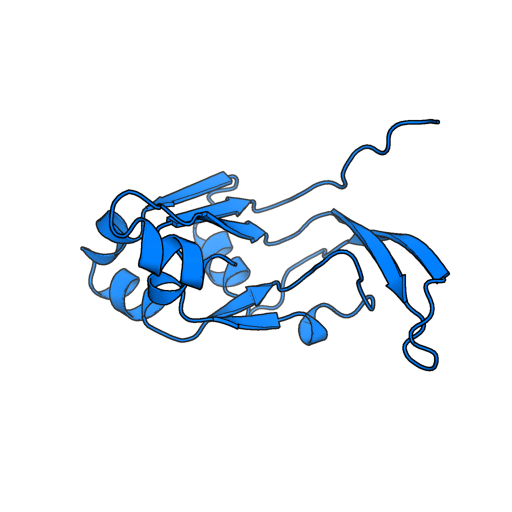.00 86.88 96 THR A O 1
ATOM 755 N N . GLY A 1 97 ? 5.800 4.549 -15.521 1.00 88.62 97 GLY A N 1
ATOM 756 C CA . GLY A 1 97 ? 6.987 5.213 -14.978 1.00 88.62 97 GLY A CA 1
ATOM 757 C C . GLY A 1 97 ? 6.688 6.516 -14.229 1.00 88.62 97 GLY A C 1
ATOM 758 O O . GLY A 1 97 ? 7.609 7.099 -13.666 1.00 88.62 97 GLY A O 1
ATOM 759 N N . VAL A 1 98 ? 5.430 6.973 -14.199 1.00 89.75 98 VAL A N 1
ATOM 760 C CA . VAL A 1 98 ? 5.029 8.241 -13.572 1.00 89.75 98 VAL A CA 1
ATOM 761 C C . VAL A 1 98 ? 4.079 7.973 -12.406 1.00 89.75 98 VAL A C 1
ATOM 763 O O . VAL A 1 98 ? 2.895 7.720 -12.615 1.00 89.75 98 VAL A O 1
ATOM 766 N N . GLU A 1 99 ? 4.591 8.068 -11.179 1.00 90.25 99 GLU A N 1
ATOM 767 C CA . GLU A 1 99 ? 3.856 7.753 -9.941 1.00 90.25 99 GLU A CA 1
ATOM 768 C C . GLU A 1 99 ? 2.533 8.524 -9.830 1.00 90.25 99 GLU A C 1
ATOM 770 O O . GLU A 1 99 ? 1.487 7.927 -9.581 1.00 90.25 99 GLU A O 1
ATOM 775 N N . ASP A 1 100 ? 2.549 9.829 -10.113 1.00 88.44 100 ASP A N 1
ATOM 776 C CA . ASP A 1 100 ? 1.376 10.707 -10.002 1.00 88.44 100 ASP A CA 1
ATOM 777 C C . ASP A 1 100 ? 0.190 10.277 -10.883 1.00 88.44 100 ASP A C 1
ATOM 779 O O . ASP A 1 100 ? -0.952 10.634 -10.597 1.00 88.44 100 ASP A O 1
ATOM 783 N N . GLN A 1 101 ? 0.440 9.500 -11.942 1.00 88.31 101 GLN A N 1
ATOM 784 C CA . GLN A 1 101 ? -0.602 8.960 -12.824 1.00 88.31 101 GLN A CA 1
ATOM 785 C C . GLN A 1 101 ? -1.229 7.670 -12.291 1.00 88.31 101 GLN A C 1
ATOM 787 O O . GLN A 1 101 ? -2.154 7.139 -12.901 1.00 88.31 101 GLN A O 1
ATOM 792 N N . THR A 1 102 ? -0.723 7.153 -11.175 1.00 89.69 102 THR A N 1
ATOM 793 C CA . THR A 1 102 ? -1.146 5.873 -10.602 1.00 89.69 102 THR A CA 1
ATOM 794 C C . THR A 1 102 ? -1.922 6.021 -9.313 1.00 89.69 102 THR A C 1
ATOM 796 O O . THR A 1 102 ? -2.282 5.017 -8.718 1.00 89.69 102 THR A O 1
ATOM 799 N N . PHE A 1 103 ? -2.218 7.239 -8.866 1.00 94.38 103 PHE A N 1
ATOM 800 C CA . PHE A 1 103 ? -3.049 7.420 -7.685 1.00 94.38 103 PHE A CA 1
ATOM 801 C C . PHE A 1 103 ? -4.535 7.311 -8.001 1.00 94.38 103 PHE A C 1
ATOM 803 O O . PHE A 1 103 ? -5.041 7.936 -8.932 1.00 94.38 103 PHE A O 1
ATOM 810 N N . GLU A 1 104 ? -5.259 6.627 -7.123 1.00 95.00 104 GLU A N 1
ATOM 811 C CA . GLU A 1 104 ? -6.712 6.696 -7.063 1.00 95.00 104 GLU A CA 1
ATOM 812 C C . GLU A 1 104 ? -7.175 7.334 -5.759 1.00 95.00 104 GLU A C 1
ATOM 814 O O . GLU A 1 104 ? -6.636 7.084 -4.680 1.00 95.00 104 GLU A O 1
ATOM 819 N N . LEU A 1 105 ? -8.222 8.157 -5.854 1.00 96.50 105 LEU A N 1
ATOM 820 C CA . LEU A 1 105 ? -8.878 8.708 -4.679 1.00 96.50 105 LEU A CA 1
ATOM 821 C C . LEU A 1 105 ? -9.821 7.657 -4.082 1.00 96.50 105 LEU A C 1
ATOM 823 O O . LEU A 1 105 ? -10.940 7.457 -4.557 1.00 96.50 105 LEU A O 1
ATOM 827 N N . GLN A 1 106 ? -9.380 7.020 -3.005 1.00 96.00 106 GLN A N 1
ATOM 828 C CA . GLN A 1 106 ? -10.122 5.973 -2.307 1.00 96.00 106 GLN A CA 1
ATOM 829 C C . GLN A 1 106 ? -10.573 6.457 -0.930 1.00 96.00 106 GLN A C 1
ATOM 831 O O . GLN A 1 106 ? -10.004 7.389 -0.363 1.00 96.00 106 GLN A O 1
ATOM 836 N N . LYS A 1 107 ? -11.631 5.853 -0.382 1.00 97.25 107 LYS A N 1
ATOM 837 C CA . LYS A 1 107 ? -12.092 6.132 0.985 1.00 97.25 107 LYS A CA 1
ATOM 838 C C . LYS A 1 107 ? -11.728 4.912 1.833 1.00 97.25 107 LYS A C 1
ATOM 840 O O . LYS A 1 107 ? -12.502 3.955 1.821 1.00 97.25 107 LYS A O 1
ATOM 845 N N . PRO A 1 108 ? -10.605 4.923 2.581 1.00 97.25 108 PRO A N 1
ATOM 846 C CA . PRO A 1 108 ? -10.035 3.708 3.166 1.00 97.25 108 PRO A CA 1
ATOM 847 C C . PRO A 1 108 ? -11.037 2.838 3.930 1.00 97.25 108 PRO A C 1
ATOM 849 O O . PRO A 1 108 ? -11.116 1.644 3.679 1.00 97.25 108 PRO A O 1
ATOM 852 N N . ILE A 1 109 ? -11.865 3.436 4.795 1.00 96.12 109 ILE A N 1
ATOM 853 C CA . ILE A 1 109 ? -12.835 2.694 5.623 1.00 96.12 109 ILE A CA 1
ATOM 854 C C . ILE A 1 109 ? -14.037 2.128 4.845 1.00 96.12 109 ILE A C 1
ATOM 856 O O . ILE A 1 109 ? -14.795 1.321 5.375 1.00 96.12 109 ILE A O 1
ATOM 860 N N . ARG A 1 110 ? -14.271 2.600 3.615 1.00 95.25 110 ARG A N 1
ATOM 861 C CA . ARG A 1 110 ? -15.288 2.044 2.710 1.00 95.25 110 ARG A CA 1
ATOM 862 C C . ARG A 1 110 ? -14.711 0.869 1.925 1.00 95.25 110 ARG A C 1
ATOM 864 O O . ARG A 1 110 ? -15.414 -0.112 1.712 1.00 95.25 110 ARG A O 1
ATOM 871 N N . ASP A 1 111 ? -13.468 1.011 1.474 1.00 95.56 111 ASP A N 1
ATOM 872 C CA . ASP A 1 111 ? -12.856 0.113 0.494 1.00 95.56 111 ASP A CA 1
ATOM 873 C C . ASP A 1 111 ? -12.149 -1.086 1.163 1.00 95.56 111 ASP A C 1
ATOM 875 O O . ASP A 1 111 ? -12.107 -2.183 0.595 1.00 95.56 111 ASP A O 1
ATOM 879 N N . TYR A 1 112 ? -11.675 -0.917 2.404 1.00 97.75 112 TYR A N 1
ATOM 880 C CA . TYR A 1 112 ? -10.965 -1.943 3.170 1.00 97.75 112 TYR A CA 1
ATOM 881 C C . TYR A 1 112 ? -11.426 -1.997 4.634 1.00 97.75 112 TYR A C 1
ATOM 883 O O . TYR A 1 112 ? -11.892 -1.009 5.202 1.00 97.75 112 TYR A O 1
ATOM 891 N N . ASP A 1 113 ? -11.269 -3.161 5.263 1.00 98.19 113 ASP A N 1
ATOM 892 C CA . ASP A 1 113 ? -11.461 -3.359 6.705 1.00 98.19 113 ASP A CA 1
ATOM 893 C C . ASP A 1 113 ? -10.138 -3.145 7.478 1.00 98.19 113 ASP A C 1
ATOM 895 O O . ASP A 1 113 ? -10.150 -2.753 8.648 1.00 98.19 113 ASP A O 1
ATOM 899 N N . GLY A 1 114 ? -8.997 -3.329 6.809 1.00 98.38 114 GLY A N 1
ATOM 900 C CA . GLY A 1 114 ? -7.670 -2.994 7.317 1.00 98.38 114 GLY A CA 1
ATOM 901 C C . GLY A 1 114 ? -6.652 -2.759 6.201 1.00 98.38 114 GLY A C 1
ATOM 902 O O . GLY A 1 114 ? -6.947 -2.946 5.021 1.00 98.38 114 GLY A O 1
ATOM 903 N N . LEU A 1 115 ? -5.442 -2.344 6.569 1.00 98.56 115 LEU A N 1
ATOM 904 C CA . LEU A 1 115 ? -4.373 -2.010 5.625 1.00 98.56 115 LEU A CA 1
ATOM 905 C C . LEU A 1 115 ? -3.027 -2.524 6.124 1.00 98.56 115 LEU A C 1
ATOM 907 O O . LEU A 1 115 ? -2.688 -2.321 7.291 1.00 98.56 115 LEU A O 1
ATOM 911 N N . ILE A 1 116 ? -2.252 -3.138 5.232 1.00 98.62 116 ILE A N 1
ATOM 912 C CA . ILE A 1 116 ? -0.825 -3.393 5.437 1.00 98.62 116 ILE A CA 1
ATOM 913 C C . ILE A 1 116 ? -0.037 -2.249 4.801 1.00 98.62 116 ILE A C 1
ATOM 915 O O . ILE A 1 116 ? -0.235 -1.935 3.630 1.00 98.62 116 ILE A O 1
ATOM 919 N N . PHE A 1 117 ? 0.864 -1.654 5.576 1.00 98.56 117 PHE A N 1
ATOM 920 C CA . PHE A 1 117 ? 1.793 -0.628 5.125 1.00 98.56 117 PHE A CA 1
ATOM 921 C C . PHE A 1 117 ? 3.234 -1.132 5.200 1.00 98.56 117 PHE A C 1
ATOM 923 O O . PHE A 1 117 ? 3.625 -1.714 6.215 1.00 98.56 117 PHE A O 1
ATOM 930 N N . ILE A 1 118 ? 4.020 -0.859 4.158 1.00 98.62 118 ILE A N 1
ATOM 931 C CA . ILE A 1 118 ? 5.464 -1.118 4.122 1.00 98.62 118 ILE A CA 1
ATOM 932 C C . ILE A 1 118 ? 6.203 0.165 3.736 1.00 98.62 118 ILE A C 1
ATOM 934 O O . ILE A 1 118 ? 5.962 0.737 2.677 1.00 98.62 118 ILE A O 1
ATOM 938 N N . SER A 1 119 ? 7.141 0.621 4.562 1.00 98.44 119 SER A N 1
ATOM 939 C CA . SER A 1 119 ? 7.890 1.845 4.272 1.00 98.44 119 SER A CA 1
ATOM 940 C C . SER A 1 119 ? 8.805 1.693 3.060 1.00 98.44 119 SER A C 1
ATOM 942 O O . SER A 1 119 ? 8.879 2.610 2.251 1.00 98.44 119 SER A O 1
ATOM 944 N N . ASN A 1 120 ? 9.471 0.545 2.913 1.00 98.50 120 ASN A N 1
ATOM 945 C CA . ASN A 1 120 ? 10.357 0.255 1.793 1.00 98.50 120 ASN A CA 1
ATOM 946 C C . ASN A 1 120 ? 10.152 -1.173 1.269 1.00 98.50 120 ASN A C 1
ATOM 948 O O . ASN A 1 120 ? 10.299 -2.144 2.013 1.00 98.50 120 ASN A O 1
ATOM 952 N N . THR A 1 121 ? 9.798 -1.294 -0.007 1.00 98.19 121 THR A N 1
ATOM 953 C CA . THR A 1 121 ? 9.598 -2.572 -0.703 1.00 98.19 121 THR A CA 1
ATOM 954 C C . THR A 1 121 ? 10.785 -2.923 -1.601 1.00 98.19 121 THR A C 1
ATOM 956 O O . THR A 1 121 ? 11.574 -2.068 -1.999 1.00 98.19 121 THR A O 1
ATOM 959 N N . THR A 1 122 ? 10.911 -4.201 -1.947 1.00 98.06 122 THR A N 1
ATOM 960 C CA . THR A 1 122 ? 11.849 -4.676 -2.974 1.00 98.06 122 THR A CA 1
ATOM 961 C C . THR A 1 122 ? 11.082 -5.441 -4.036 1.00 98.06 122 THR A C 1
ATOM 963 O O . THR A 1 122 ? 9.990 -5.956 -3.773 1.00 98.06 122 THR A O 1
ATOM 966 N N . GLU A 1 123 ? 11.640 -5.497 -5.241 1.00 96.88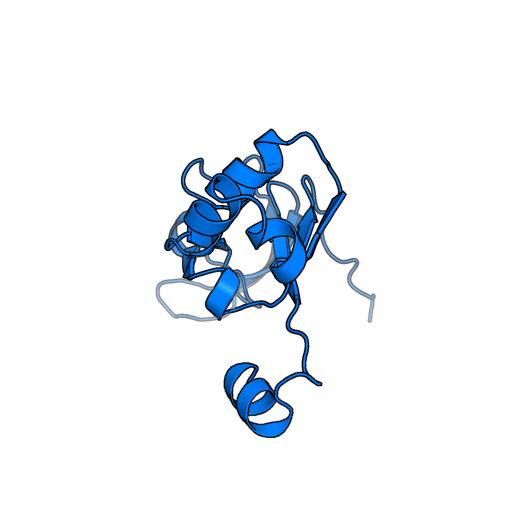 123 GLU A N 1
ATOM 967 C CA . GLU A 1 123 ? 10.999 -6.168 -6.352 1.00 96.88 123 GLU A CA 1
ATOM 968 C C . GLU A 1 123 ? 10.842 -7.669 -6.096 1.00 96.88 123 GLU A C 1
ATOM 970 O O . GLU A 1 123 ? 11.630 -8.310 -5.396 1.00 96.88 123 GLU A O 1
ATOM 975 N N . SER A 1 124 ? 9.809 -8.255 -6.698 1.00 96.25 124 SER A N 1
ATOM 976 C CA . SER A 1 124 ? 9.635 -9.699 -6.650 1.00 96.25 124 SER A CA 1
ATOM 977 C C . SER A 1 124 ? 10.803 -10.407 -7.344 1.00 96.25 124 SER A C 1
ATOM 979 O O . SER A 1 124 ? 11.340 -9.955 -8.357 1.00 96.25 124 SER A O 1
ATOM 981 N N . LYS A 1 125 ? 11.198 -11.568 -6.818 1.00 95.88 125 LYS A N 1
ATOM 982 C CA . LYS A 1 125 ? 12.192 -12.413 -7.478 1.00 95.88 125 LYS A CA 1
ATOM 983 C C . LYS A 1 125 ? 11.520 -13.215 -8.587 1.00 95.88 125 LYS A C 1
ATOM 985 O O . LYS A 1 125 ? 10.747 -14.128 -8.301 1.00 95.88 125 LYS A O 1
ATOM 990 N N . MET A 1 126 ? 11.854 -12.905 -9.836 1.00 91.38 126 MET A N 1
ATOM 991 C CA . MET A 1 126 ? 11.403 -13.696 -10.980 1.00 91.38 126 MET A CA 1
ATOM 992 C C . MET A 1 126 ? 12.012 -15.102 -10.921 1.00 91.38 126 MET A C 1
ATOM 994 O O . MET A 1 126 ? 13.213 -15.267 -10.675 1.00 91.38 126 MET A O 1
ATOM 998 N N . LEU A 1 127 ? 11.176 -16.120 -11.124 1.00 90.38 127 LEU A N 1
ATOM 999 C CA . LEU A 1 127 ? 11.649 -17.486 -11.314 1.00 90.38 127 LEU A CA 1
ATOM 1000 C C . LEU A 1 127 ? 12.298 -17.576 -12.697 1.00 90.38 127 LEU A C 1
ATOM 1002 O O . LEU A 1 127 ? 11.780 -17.016 -13.660 1.00 90.38 127 LEU A O 1
ATOM 1006 N N . LYS A 1 128 ? 13.455 -18.237 -12.777 1.00 80.94 128 LYS A N 1
ATOM 1007 C CA . LYS A 1 128 ? 14.059 -18.573 -14.068 1.00 80.94 128 LYS A CA 1
ATOM 1008 C C . LYS A 1 128 ? 13.234 -19.702 -14.679 1.00 80.94 128 LYS A C 1
ATOM 1010 O O . LYS A 1 128 ? 12.937 -20.659 -13.962 1.00 80.94 128 LYS A O 1
ATOM 1015 N N . GLU A 1 129 ? 12.864 -19.546 -15.944 1.00 63.56 129 GLU A N 1
ATOM 1016 C CA . GLU A 1 129 ? 12.323 -20.635 -16.765 1.00 63.56 129 GLU A CA 1
ATOM 1017 C C . GLU A 1 129 ? 13.391 -21.700 -17.040 1.00 63.56 129 GLU A C 1
ATOM 1019 O O . GLU A 1 129 ? 14.589 -21.330 -17.139 1.00 63.56 129 GLU A O 1
#

pLDDT: mean 95.01, std 4.58, range [63.56, 98.62]

Secondary structure (DSSP, 8-state):
-HHHHHHHHGGG---EEEEEEEEEEEEEEE-TTT--EEEEEEEEESS--TTBHHHHHHTT--SEEEEEHHHHTTSHHHHHHHTS-EEEE---SEE-S-GGGGEEEE-HHHH-SEEEEEEEE----PPP-

Nearest PDB structures (foldseek):
  3jv0-assembly1_A-2  TM=4.131E-01  e=6.801E+00  Mus musculus
  3kwl-assembly1_A  TM=3.547E-01  e=5.625E+00  Helicobacter pylori

Radius of gyration: 16.21 Å; Cα contacts (8 Å, |Δi|>4): 224; chains: 1; bounding box: 36×35×46 Å

Solvent-accessible surface area (backbone atoms only — not comparable to full-atom values): 7448 Å² total; per-residue (Å²): 111,69,67,62,47,37,71,75,44,43,91,78,47,80,42,71,42,75,46,58,27,20,32,30,39,66,27,31,32,46,39,87,91,74,70,41,79,74,47,83,39,82,47,74,41,89,65,53,58,80,76,28,44,34,41,63,53,47,74,69,74,53,56,69,44,76,46,54,44,75,68,49,42,72,40,66,70,50,29,55,55,36,70,31,77,35,31,36,82,57,77,59,70,55,45,83,86,53,70,86,80,28,54,40,80,38,39,51,65,79,77,24,46,26,36,39,39,33,38,68,46,67,50,75,83,78,80,84,130

Sequence (129 aa):
MGGRLKDLYGSKYYSIGFEFYSGSFNALKIDPATNSVISLDKFTIEKCNEKAFASVLNNTSIPLGFIDFKSAAKNPKVNKLLNRGQYMHFIGATYTGVEDQTFELQKPIRDYDGLIFISNTTESKMLKE

Mean predicted aligned error: 3.41 Å